Protein AF-A0A1I1DJ93-F1 (afdb_monomer)

Sequence (63 aa):
MTAHQGHRYQLGIVDVLALSSGPRPRVARIDLTQPWPLGRPFHVNAEQLKLQPMRYFGGEVRS

Structure (mmCIF, N/CA/C/O backbone):
data_AF-A0A1I1DJ93-F1
#
_entry.id   AF-A0A1I1DJ93-F1
#
loop_
_atom_site.group_PDB
_atom_site.id
_atom_site.type_symbol
_atom_site.label_atom_id
_atom_site.label_alt_id
_atom_si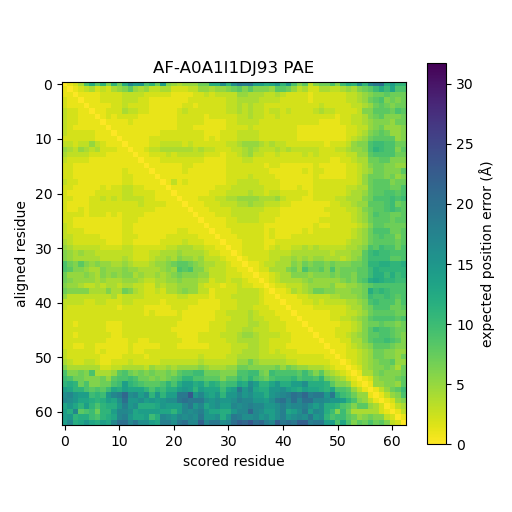te.label_comp_id
_atom_site.label_asym_id
_atom_site.label_entity_id
_atom_site.label_seq_id
_atom_site.pdbx_PDB_ins_code
_atom_site.Cartn_x
_atom_site.Cartn_y
_atom_site.Cartn_z
_atom_site.occupancy
_atom_site.B_iso_or_equiv
_atom_site.auth_seq_id
_atom_site.auth_comp_id
_atom_site.auth_asym_id
_atom_site.auth_atom_id
_atom_site.pdbx_PDB_model_num
ATOM 1 N N . MET A 1 1 ? -13.330 1.913 7.676 1.00 81.44 1 MET A N 1
ATOM 2 C CA . MET A 1 1 ? -11.848 1.840 7.786 1.00 81.44 1 MET A CA 1
ATOM 3 C C . MET A 1 1 ? -11.227 2.987 6.992 1.00 81.44 1 MET A C 1
ATOM 5 O O . MET A 1 1 ? -11.822 3.386 5.999 1.00 81.44 1 MET A O 1
ATOM 9 N N . THR A 1 2 ? -10.058 3.501 7.390 1.00 91.69 2 THR A N 1
ATOM 10 C CA . THR A 1 2 ? -9.313 4.527 6.632 1.00 91.69 2 THR A CA 1
ATOM 11 C C . THR A 1 2 ? -7.960 3.962 6.220 1.00 91.69 2 THR A C 1
ATOM 13 O O . THR A 1 2 ? -7.260 3.393 7.052 1.00 91.69 2 THR A O 1
ATOM 16 N N . ALA A 1 3 ? -7.589 4.103 4.947 1.00 94.12 3 ALA A N 1
ATOM 17 C CA . ALA A 1 3 ? -6.249 3.751 4.492 1.00 94.12 3 ALA A CA 1
ATOM 18 C C . ALA A 1 3 ? -5.271 4.900 4.758 1.00 94.12 3 ALA A C 1
ATOM 20 O O . ALA A 1 3 ? -5.640 6.076 4.688 1.00 94.12 3 ALA A O 1
ATOM 21 N N . HIS A 1 4 ? -4.019 4.550 5.018 1.00 94.62 4 HIS A N 1
ATOM 22 C CA . HIS A 1 4 ? -2.930 5.468 5.297 1.00 94.62 4 HIS A CA 1
ATOM 23 C C . HIS A 1 4 ? -1.937 5.435 4.140 1.00 94.62 4 HIS A C 1
ATOM 25 O O . HIS A 1 4 ? -1.470 4.374 3.728 1.00 94.62 4 HIS A O 1
ATOM 31 N N . GLN A 1 5 ? -1.597 6.609 3.618 1.00 94.88 5 GLN A N 1
ATOM 32 C CA . 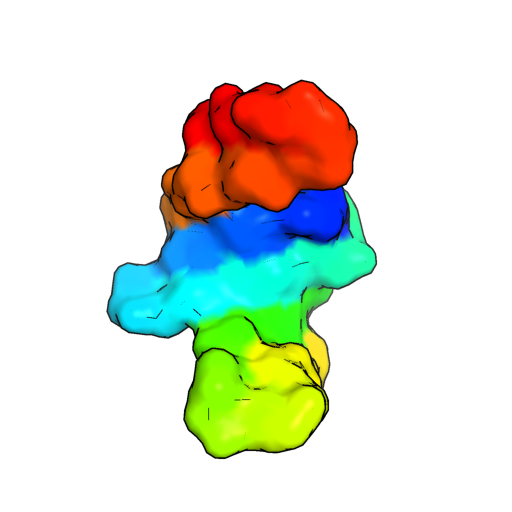GLN A 1 5 ? -0.567 6.752 2.598 1.00 94.88 5 GLN A CA 1
ATOM 33 C C . GLN A 1 5 ? 0.756 6.106 3.040 1.00 94.88 5 GLN A C 1
ATOM 35 O O . GLN A 1 5 ? 1.102 6.096 4.222 1.00 94.88 5 GLN A O 1
ATOM 40 N N . GLY A 1 6 ? 1.492 5.556 2.075 1.00 92.88 6 GLY A N 1
ATOM 41 C CA . GLY A 1 6 ? 2.793 4.925 2.286 1.00 92.88 6 GLY A CA 1
ATOM 42 C C . GLY A 1 6 ? 2.725 3.526 2.899 1.00 92.88 6 GLY A C 1
ATOM 43 O O . GLY A 1 6 ? 3.759 2.873 2.994 1.00 92.88 6 GLY A O 1
ATOM 44 N N . HIS A 1 7 ? 1.536 3.047 3.276 1.00 94.12 7 HIS A N 1
ATOM 45 C CA . HIS A 1 7 ? 1.352 1.706 3.819 1.00 94.12 7 HIS A CA 1
ATOM 46 C C . HIS A 1 7 ? 1.046 0.701 2.705 1.00 94.12 7 HIS A C 1
ATOM 48 O O . HIS A 1 7 ? 0.378 1.018 1.711 1.00 94.12 7 HIS A O 1
ATOM 54 N N . ARG A 1 8 ? 1.523 -0.533 2.894 1.00 95.00 8 ARG A N 1
ATOM 55 C CA . ARG A 1 8 ? 1.176 -1.678 2.051 1.00 95.00 8 ARG A CA 1
ATOM 56 C C . ARG A 1 8 ? -0.115 -2.307 2.542 1.00 95.00 8 ARG A C 1
ATOM 58 O O . ARG A 1 8 ? -0.314 -2.521 3.735 1.00 95.00 8 ARG A O 1
ATOM 65 N N . TYR A 1 9 ? -0.957 -2.660 1.591 1.00 96.31 9 TYR A N 1
ATOM 66 C CA . TYR A 1 9 ? -2.201 -3.366 1.816 1.00 96.31 9 TYR A CA 1
ATOM 67 C C . TYR A 1 9 ? -2.301 -4.555 0.870 1.00 96.31 9 TYR A C 1
ATOM 69 O O . TYR A 1 9 ? -1.673 -4.576 -0.183 1.00 96.31 9 TYR A O 1
ATOM 77 N N . GLN A 1 10 ? -3.144 -5.512 1.222 1.00 97.12 10 GLN A N 1
ATOM 78 C CA . GLN A 1 10 ? -3.586 -6.574 0.337 1.00 97.12 10 GLN A CA 1
ATOM 79 C C . GLN A 1 10 ? -4.991 -6.234 -0.172 1.00 97.12 10 GLN A C 1
ATOM 81 O O . GLN A 1 10 ? -5.879 -5.915 0.620 1.00 97.12 10 GLN A O 1
ATOM 86 N N . LEU A 1 11 ? -5.180 -6.296 -1.489 1.00 96.44 11 LEU A N 1
ATOM 87 C CA . LEU A 1 11 ? -6.463 -6.158 -2.175 1.00 96.44 11 LEU A CA 1
ATOM 88 C C . LEU A 1 11 ? -6.783 -7.493 -2.854 1.00 96.44 11 LEU A C 1
ATOM 90 O O . LEU A 1 11 ? -6.217 -7.823 -3.896 1.00 96.44 11 LEU A O 1
ATOM 94 N N . GLY A 1 12 ? -7.664 -8.291 -2.253 1.00 94.38 12 GLY A N 1
ATOM 95 C CA . GLY A 1 12 ? -7.869 -9.674 -2.691 1.00 94.38 12 GLY A CA 1
ATOM 96 C C . GLY A 1 12 ? -6.579 -10.487 -2.546 1.00 94.38 12 GLY A C 1
ATOM 97 O O . GLY A 1 12 ? -6.143 -10.741 -1.429 1.00 94.38 12 GLY A O 1
ATOM 98 N N . ILE A 1 13 ? -5.961 -10.875 -3.666 1.00 93.38 13 ILE A N 1
ATOM 99 C CA . ILE A 1 13 ? -4.701 -11.646 -3.692 1.00 93.38 13 ILE A CA 1
ATOM 100 C C . ILE A 1 13 ? -3.465 -10.813 -4.054 1.00 93.38 13 ILE A C 1
ATOM 102 O O . ILE A 1 13 ? -2.367 -11.357 -4.103 1.00 93.38 13 ILE A O 1
ATOM 106 N N . VAL A 1 14 ? -3.625 -9.521 -4.352 1.00 94.56 14 VAL A N 1
ATOM 107 C CA . VAL A 1 14 ? -2.513 -8.668 -4.794 1.00 94.56 14 VAL A CA 1
ATOM 108 C C . VAL A 1 14 ? -2.090 -7.697 -3.702 1.00 94.56 14 VAL A C 1
ATOM 110 O O . VAL A 1 14 ? -2.932 -7.114 -3.020 1.00 94.56 14 VAL A O 1
ATOM 113 N N . ASP A 1 15 ? -0.784 -7.477 -3.586 1.00 95.69 15 ASP A N 1
ATOM 114 C CA . ASP A 1 15 ? -0.240 -6.404 -2.763 1.00 95.69 15 ASP A CA 1
ATOM 115 C C . ASP A 1 15 ? -0.358 -5.062 -3.497 1.00 95.69 15 ASP A C 1
ATOM 117 O O . ASP A 1 15 ? -0.088 -4.940 -4.698 1.00 95.69 15 ASP A O 1
ATOM 121 N N . VAL A 1 16 ? -0.761 -4.032 -2.760 1.00 96.81 16 VAL A N 1
ATOM 122 C CA . VAL A 1 16 ? -0.874 -2.654 -3.233 1.00 96.81 16 VAL A CA 1
ATOM 123 C C . VAL A 1 16 ? -0.224 -1.693 -2.241 1.00 96.81 16 VAL A C 1
ATOM 125 O O . VAL A 1 16 ? -0.229 -1.921 -1.034 1.00 96.81 16 VAL A O 1
ATOM 128 N N . LEU A 1 17 ? 0.312 -0.586 -2.743 1.00 96.44 17 LEU A N 1
ATOM 129 C CA . LEU A 1 17 ? 0.797 0.532 -1.941 1.00 96.44 17 LEU A CA 1
ATOM 130 C C . LEU A 1 17 ? -0.228 1.666 -1.987 1.00 96.44 17 LEU A C 1
ATOM 132 O O . LEU A 1 17 ? -0.652 2.072 -3.074 1.00 96.44 17 LEU A O 1
ATOM 136 N N . ALA A 1 18 ? -0.609 2.203 -0.830 1.00 97.06 18 ALA A N 1
ATOM 137 C CA . ALA A 1 18 ? -1.456 3.388 -0.771 1.00 97.06 18 ALA A CA 1
ATOM 138 C C . ALA A 1 18 ? -0.653 4.652 -1.103 1.00 97.06 18 ALA A C 1
ATOM 140 O O . ALA A 1 18 ? 0.303 5.007 -0.417 1.00 97.06 18 ALA A O 1
ATOM 141 N N . LEU A 1 19 ? -1.070 5.357 -2.151 1.00 97.00 19 LEU A N 1
ATOM 142 C CA . LEU A 1 19 ? -0.470 6.615 -2.599 1.00 97.00 19 LEU A CA 1
ATOM 143 C C . LEU A 1 19 ? -1.165 7.844 -2.001 1.00 97.00 19 LEU A C 1
ATOM 145 O O . LEU A 1 19 ? -0.621 8.941 -2.068 1.00 97.00 19 LEU A O 1
ATOM 149 N N . SER A 1 20 ? -2.351 7.671 -1.418 1.00 97.69 20 SER A N 1
ATOM 150 C CA . SER A 1 20 ? -3.060 8.695 -0.651 1.00 97.69 20 SER A CA 1
ATOM 151 C C . SER A 1 20 ? -3.789 8.068 0.538 1.00 97.69 20 SER A C 1
ATOM 153 O O . SER A 1 20 ? -4.101 6.876 0.525 1.00 97.69 20 SER A O 1
ATOM 155 N N . SER A 1 21 ? -4.084 8.874 1.556 1.00 97.25 21 SER A N 1
ATOM 156 C CA . SER A 1 21 ? -4.916 8.464 2.692 1.00 97.25 21 SER A CA 1
ATOM 157 C C . SER A 1 21 ? -6.406 8.658 2.388 1.00 97.25 21 SER A C 1
ATOM 159 O O . SER A 1 21 ? -6.767 9.463 1.529 1.00 97.25 21 SER A O 1
ATOM 161 N N . GLY A 1 22 ? -7.280 7.956 3.113 1.00 96.56 22 GLY A N 1
ATOM 162 C CA . GLY A 1 22 ? -8.727 8.202 3.093 1.00 96.56 22 GLY A CA 1
ATOM 163 C C . GLY A 1 22 ? -9.595 6.948 2.941 1.00 96.56 22 GLY A C 1
ATOM 164 O O . GLY A 1 22 ? -9.079 5.829 2.933 1.00 96.56 22 GLY A O 1
ATOM 165 N N . PRO A 1 23 ? -10.926 7.124 2.824 1.00 97.06 23 PRO A N 1
ATOM 166 C CA . PRO A 1 23 ? -11.879 6.027 2.639 1.00 97.06 23 PRO A CA 1
ATOM 167 C C . PRO A 1 23 ? -11.888 5.475 1.205 1.00 97.06 23 PRO A C 1
ATOM 169 O O . PRO A 1 23 ? -12.304 4.340 0.988 1.00 97.06 23 PRO A O 1
ATOM 172 N N . ARG A 1 24 ? -11.421 6.260 0.224 1.00 97.69 24 ARG A N 1
ATOM 173 C CA . ARG A 1 24 ? -11.244 5.840 -1.175 1.00 97.69 24 ARG A CA 1
ATOM 174 C C . ARG A 1 24 ? -9.827 6.163 -1.662 1.00 97.69 24 ARG A C 1
ATOM 176 O O . ARG A 1 24 ? -9.661 7.084 -2.463 1.00 97.69 24 ARG A O 1
ATOM 183 N N . PRO A 1 25 ? -8.789 5.508 -1.113 1.00 97.75 25 PRO A N 1
ATOM 184 C CA . PRO A 1 25 ? -7.408 5.844 -1.428 1.00 97.75 25 PRO A CA 1
ATOM 185 C C . PRO A 1 25 ? -7.083 5.554 -2.893 1.00 97.75 25 PRO A C 1
ATOM 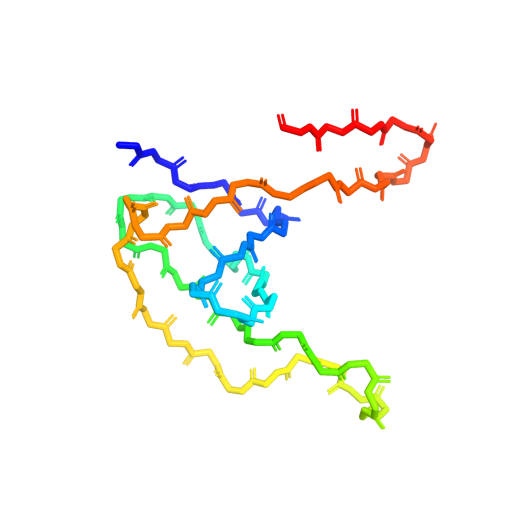187 O O . PRO A 1 25 ? -7.601 4.614 -3.504 1.00 97.75 25 PRO A O 1
ATOM 190 N N . ARG A 1 26 ? -6.151 6.334 -3.434 1.00 98.19 26 ARG A N 1
ATOM 191 C CA . ARG A 1 26 ? -5.433 5.977 -4.651 1.00 98.19 26 ARG A CA 1
ATOM 192 C C . ARG A 1 26 ? -4.345 4.974 -4.281 1.00 98.19 26 ARG A C 1
ATOM 194 O O . ARG A 1 26 ? -3.539 5.243 -3.394 1.00 98.19 26 ARG A O 1
ATOM 201 N N . VAL A 1 27 ? -4.307 3.837 -4.958 1.00 97.69 27 VAL A N 1
ATOM 202 C CA . VAL A 1 27 ? -3.360 2.743 -4.717 1.00 97.69 27 VAL A CA 1
ATOM 203 C C . VAL A 1 27 ? -2.640 2.360 -6.007 1.00 97.69 27 VAL A C 1
ATOM 205 O O . VAL A 1 27 ? -3.143 2.615 -7.100 1.00 97.69 27 VAL A O 1
ATOM 208 N N . ALA A 1 28 ? -1.473 1.734 -5.891 1.00 97.56 28 ALA A N 1
ATOM 209 C CA . ALA A 1 28 ? -0.764 1.106 -7.005 1.00 97.56 28 ALA A CA 1
ATOM 210 C C . ALA A 1 28 ? -0.438 -0.347 -6.658 1.00 97.56 28 ALA A C 1
ATOM 212 O O . ALA A 1 28 ? -0.033 -0.629 -5.533 1.00 97.56 28 ALA A O 1
ATOM 213 N N . ARG A 1 29 ? -0.601 -1.268 -7.614 1.00 96.50 29 ARG A N 1
ATOM 214 C CA . ARG A 1 29 ? -0.158 -2.660 -7.438 1.00 96.50 29 ARG A CA 1
ATOM 215 C C . ARG A 1 29 ? 1.357 -2.717 -7.304 1.00 96.50 29 ARG A C 1
ATOM 217 O O . ARG A 1 29 ? 2.053 -2.012 -8.035 1.00 96.50 29 ARG A O 1
ATOM 224 N N . ILE A 1 30 ? 1.816 -3.571 -6.397 1.00 94.69 30 ILE A N 1
ATOM 225 C CA . ILE A 1 30 ? 3.225 -3.893 -6.209 1.00 94.69 30 ILE A CA 1
ATOM 226 C C . ILE A 1 30 ? 3.524 -5.155 -7.022 1.00 94.69 30 ILE A C 1
ATOM 228 O O . ILE A 1 30 ? 2.954 -6.213 -6.763 1.00 94.69 30 ILE A O 1
ATOM 232 N N . ASP A 1 31 ? 4.408 -5.033 -8.004 1.00 91.94 31 ASP A N 1
ATOM 233 C CA . ASP A 1 31 ? 4.933 -6.131 -8.810 1.00 91.94 31 ASP A CA 1
ATOM 234 C C . ASP A 1 31 ? 6.461 -6.141 -8.716 1.00 91.94 31 ASP A C 1
A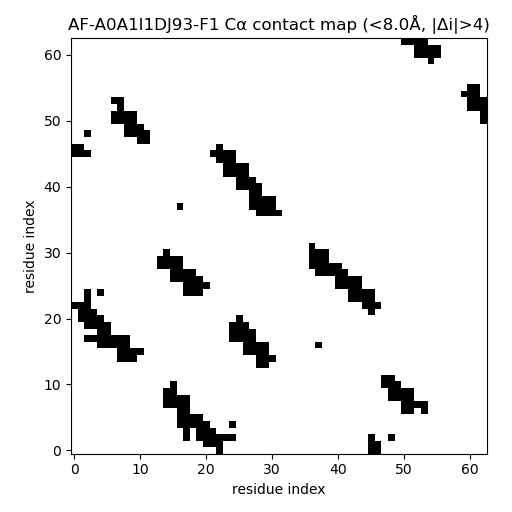TOM 236 O O . ASP A 1 31 ? 7.158 -5.413 -9.419 1.00 91.94 31 ASP A O 1
ATOM 240 N N . LEU A 1 32 ? 6.987 -6.976 -7.821 1.00 89.75 32 LEU A N 1
ATOM 241 C CA . LEU A 1 32 ? 8.425 -7.074 -7.558 1.00 89.75 32 LEU A CA 1
ATOM 242 C C . LEU A 1 32 ? 9.219 -7.712 -8.710 1.00 89.75 32 LEU A C 1
ATOM 244 O O . LEU A 1 32 ? 10.442 -7.777 -8.629 1.00 89.75 32 LEU A O 1
ATOM 248 N N . THR A 1 33 ? 8.553 -8.186 -9.768 1.00 91.19 33 THR A N 1
ATOM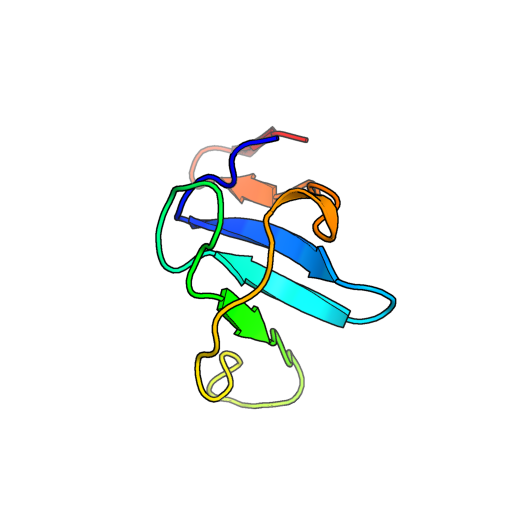 249 C CA . THR A 1 33 ? 9.224 -8.725 -10.961 1.00 91.19 33 THR A CA 1
ATOM 250 C C . THR A 1 33 ? 9.665 -7.631 -11.937 1.00 91.19 33 THR A C 1
ATOM 252 O O . THR A 1 33 ? 10.473 -7.892 -12.826 1.00 91.19 33 THR A O 1
ATOM 255 N N . GLN A 1 34 ? 9.167 -6.401 -11.772 1.00 88.81 34 GLN A N 1
ATOM 256 C CA . GLN A 1 34 ? 9.490 -5.261 -12.628 1.00 88.81 34 GLN A CA 1
ATOM 257 C C . GLN A 1 34 ? 10.622 -4.411 -12.026 1.00 88.81 34 GLN A C 1
ATOM 259 O O . GLN A 1 34 ? 10.649 -4.211 -10.810 1.00 88.81 34 GLN A O 1
ATOM 264 N N . PRO A 1 35 ? 11.500 -3.803 -12.853 1.00 88.94 35 PRO A N 1
ATOM 265 C CA . PRO A 1 35 ? 12.491 -2.830 -12.379 1.00 88.94 35 PRO A CA 1
ATOM 266 C C . PRO A 1 35 ? 11.858 -1.638 -11.645 1.00 88.94 35 PRO A C 1
ATOM 268 O O . PRO A 1 35 ? 12.440 -1.088 -10.714 1.00 88.94 35 PRO A O 1
ATOM 271 N N . TRP A 1 36 ? 10.644 -1.262 -12.058 1.00 88.31 36 TRP A N 1
ATOM 272 C CA . TRP A 1 36 ? 9.818 -0.237 -11.427 1.00 88.31 36 TRP A CA 1
ATOM 273 C C . TRP A 1 36 ? 8.554 -0.906 -10.877 1.00 88.31 36 TRP A C 1
ATOM 275 O O . TRP A 1 36 ? 7.582 -1.076 -11.614 1.00 88.31 36 TRP A O 1
ATOM 285 N N . PRO A 1 37 ? 8.544 -1.315 -9.598 1.00 88.25 37 PRO A N 1
ATOM 286 C CA . PRO A 1 37 ? 7.567 -2.275 -9.091 1.00 88.25 37 PRO A CA 1
ATOM 287 C C . PRO A 1 37 ? 6.172 -1.690 -8.845 1.00 88.25 37 PRO A C 1
ATOM 289 O O . PRO A 1 37 ? 5.292 -2.395 -8.362 1.00 88.25 37 PRO A O 1
ATOM 292 N N . LEU A 1 38 ? 5.946 -0.405 -9.132 1.00 92.56 38 LEU A N 1
ATOM 293 C CA . LEU A 1 38 ? 4.655 0.250 -8.935 1.00 92.56 38 LEU A CA 1
ATOM 294 C C . LEU A 1 38 ? 3.925 0.406 -10.269 1.00 92.56 38 LEU A C 1
ATOM 296 O O . LEU A 1 38 ? 4.337 1.173 -11.137 1.00 92.56 38 LEU A O 1
ATOM 300 N N . GLY A 1 39 ? 2.805 -0.307 -10.404 1.00 90.75 39 GLY A N 1
ATOM 301 C CA . GLY A 1 39 ? 1.935 -0.219 -11.576 1.00 90.75 39 GLY A CA 1
ATOM 302 C C . GLY A 1 39 ? 1.119 1.079 -11.650 1.00 90.75 39 GLY A C 1
ATOM 303 O O . GLY A 1 39 ? 1.193 1.956 -10.785 1.00 90.75 39 GLY A O 1
ATOM 304 N N . ARG A 1 40 ? 0.271 1.190 -12.685 1.00 93.94 40 ARG A N 1
ATOM 305 C CA . ARG A 1 40 ? -0.609 2.356 -12.873 1.00 93.94 40 ARG A CA 1
ATOM 306 C C . ARG A 1 40 ? -1.557 2.523 -11.671 1.00 93.94 40 ARG A C 1
ATOM 308 O O . ARG A 1 40 ? -2.252 1.568 -11.323 1.00 93.94 40 ARG A O 1
ATOM 315 N N . PRO A 1 41 ? -1.649 3.723 -11.075 1.00 96.69 41 PRO A N 1
ATOM 316 C CA . PRO A 1 41 ? -2.522 3.938 -9.927 1.00 96.69 41 PRO A CA 1
ATOM 317 C C . PRO A 1 41 ? -4.021 3.917 -10.247 1.00 96.69 41 PRO A C 1
ATOM 319 O O . PRO A 1 41 ? -4.436 4.395 -11.304 1.00 96.69 41 PRO A O 1
ATOM 322 N N . PHE A 1 42 ? -4.832 3.461 -9.293 1.00 97.56 42 PHE A N 1
ATOM 323 C CA . PHE A 1 42 ? -6.298 3.413 -9.359 1.00 97.56 42 PHE A CA 1
ATOM 324 C C . PHE A 1 42 ? -6.925 3.642 -7.973 1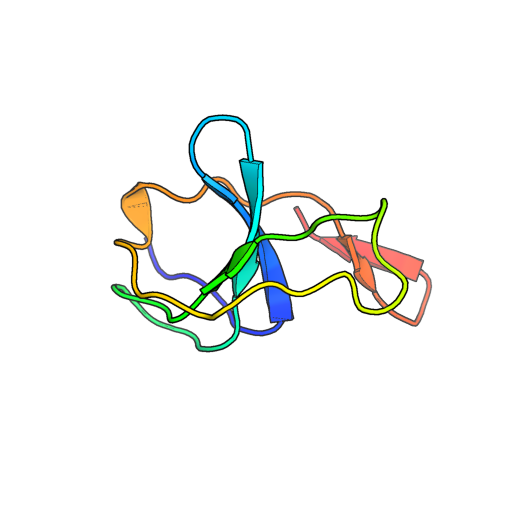.00 97.56 42 PHE A C 1
ATOM 326 O O . PHE A 1 42 ? -6.228 3.595 -6.965 1.00 97.56 42 PHE A O 1
ATOM 333 N N . HIS A 1 43 ? -8.228 3.929 -7.911 1.00 98.06 43 HIS A N 1
ATOM 334 C CA . HIS A 1 43 ? -8.945 4.123 -6.643 1.00 98.06 43 HIS A CA 1
ATOM 335 C C . HIS A 1 43 ? -9.640 2.836 -6.200 1.00 98.06 43 HIS A C 1
ATOM 337 O O . HIS A 1 43 ? -10.170 2.099 -7.031 1.00 98.06 43 HIS A O 1
ATOM 343 N N . VAL A 1 44 ? -9.678 2.601 -4.891 1.00 97.25 44 VAL A N 1
ATOM 344 C CA . VAL A 1 44 ? -10.375 1.467 -4.257 1.00 97.25 44 VAL A CA 1
ATOM 345 C C . VAL A 1 44 ? -11.086 1.933 -2.998 1.00 97.25 44 VAL A C 1
ATOM 347 O O . VAL A 1 44 ? -10.741 2.987 -2.473 1.00 97.25 44 VAL A O 1
ATOM 350 N N . ASN A 1 45 ? -12.050 1.169 -2.486 1.00 97.69 45 ASN A N 1
ATOM 351 C CA . ASN A 1 45 ? -12.614 1.454 -1.167 1.00 97.69 45 ASN A CA 1
ATOM 352 C C . ASN A 1 45 ? -11.686 0.880 -0.087 1.00 97.69 45 ASN A C 1
ATOM 354 O O . ASN A 1 45 ? -11.264 -0.271 -0.177 1.00 97.69 45 ASN A O 1
ATOM 358 N N . ALA A 1 46 ? -11.382 1.664 0.949 1.00 96.88 46 ALA A N 1
ATOM 359 C CA . ALA A 1 46 ? -10.445 1.275 2.006 1.00 96.88 46 ALA A CA 1
ATOM 360 C C . ALA A 1 46 ? -10.884 0.019 2.775 1.00 96.88 46 ALA A C 1
ATOM 362 O O . ALA A 1 46 ? -10.048 -0.697 3.305 1.00 96.88 46 ALA A O 1
ATOM 363 N N . GLU A 1 47 ? -12.181 -0.282 2.805 1.00 97.19 47 GLU A N 1
ATOM 364 C CA . GLU A 1 47 ? -12.733 -1.487 3.442 1.00 97.19 47 GLU A CA 1
ATOM 365 C C . GLU A 1 47 ? -12.352 -2.786 2.721 1.00 97.19 47 GLU A C 1
ATOM 367 O O . GLU A 1 47 ? -12.426 -3.862 3.302 1.00 97.19 47 GLU A O 1
ATOM 372 N N . GLN A 1 48 ? -11.914 -2.692 1.463 1.00 96.38 48 GLN A N 1
ATOM 373 C CA . GLN A 1 48 ? -11.423 -3.832 0.686 1.00 96.38 48 GLN A CA 1
ATOM 374 C C . GLN A 1 48 ? -9.933 -4.107 0.936 1.00 96.38 48 GLN A C 1
ATOM 376 O O . GLN A 1 48 ? -9.389 -5.069 0.394 1.00 96.38 48 GLN A O 1
ATOM 381 N N . LEU A 1 49 ? -9.261 -3.240 1.699 1.00 96.62 49 LEU A N 1
ATOM 382 C CA . LEU A 1 49 ? -7.830 -3.302 1.948 1.00 96.62 49 LEU A CA 1
ATOM 383 C C . LEU A 1 49 ? -7.549 -3.952 3.297 1.00 96.62 49 LEU A C 1
ATOM 385 O O . LEU A 1 49 ? -8.049 -3.519 4.331 1.00 96.62 49 LEU A O 1
ATOM 389 N N . LYS A 1 50 ? -6.667 -4.949 3.298 1.00 96.00 50 LYS A N 1
ATOM 390 C CA . LYS A 1 50 ? -6.127 -5.538 4.524 1.00 96.00 50 LYS A CA 1
ATOM 391 C C . LYS A 1 50 ? -4.718 -5.017 4.758 1.00 96.00 50 LYS A C 1
ATOM 393 O O . LYS A 1 50 ? -3.864 -5.203 3.894 1.00 96.00 50 LYS A O 1
ATOM 398 N N . LEU A 1 51 ? -4.479 -4.352 5.888 1.00 94.38 51 LEU A N 1
ATOM 399 C CA . LEU A 1 51 ? -3.156 -3.818 6.224 1.00 94.38 51 LEU A CA 1
ATOM 400 C C . LEU A 1 51 ? -2.128 -4.958 6.255 1.00 94.38 51 LEU A C 1
ATOM 402 O O . LEU A 1 51 ? -2.407 -6.041 6.774 1.00 94.38 51 LEU A O 1
ATOM 406 N N . GLN A 1 52 ? -0.981 -4.735 5.615 1.00 92.94 52 GLN A N 1
ATOM 407 C CA . GLN A 1 52 ? 0.120 -5.688 5.571 1.00 92.94 52 GLN A CA 1
ATOM 408 C C . GLN A 1 52 ? 1.317 -5.124 6.331 1.00 92.94 52 GLN A C 1
ATOM 410 O O . GLN A 1 52 ? 1.611 -3.932 6.202 1.00 92.94 52 GLN A O 1
ATOM 415 N N . PRO A 1 53 ? 2.070 -5.975 7.048 1.00 86.88 53 PRO A N 1
ATOM 416 C CA . PRO A 1 53 ? 3.275 -5.538 7.721 1.00 86.88 53 PRO A CA 1
ATOM 417 C C . PRO A 1 53 ? 4.278 -4.974 6.713 1.00 86.88 53 PRO A C 1
ATOM 419 O O . PRO A 1 53 ? 4.554 -5.575 5.665 1.00 86.88 53 PRO A O 1
ATOM 422 N N . MET A 1 54 ? 4.842 -3.820 7.053 1.00 81.69 54 MET A N 1
ATOM 423 C CA . MET A 1 54 ? 5.958 -3.199 6.345 1.00 8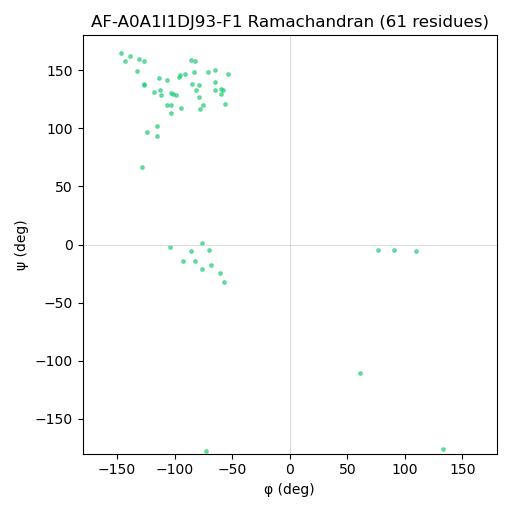1.69 54 MET A CA 1
ATOM 424 C C . MET A 1 54 ? 7.071 -2.890 7.332 1.00 81.69 54 MET A C 1
ATOM 426 O O . MET A 1 54 ? 6.811 -2.381 8.420 1.00 81.69 54 MET A O 1
ATOM 430 N N . ARG A 1 55 ? 8.312 -3.172 6.924 1.00 74.44 55 ARG A N 1
ATOM 431 C CA . ARG A 1 55 ? 9.495 -2.629 7.592 1.00 74.44 55 ARG A CA 1
ATOM 432 C C . ARG A 1 55 ? 9.666 -1.190 7.136 1.00 74.44 55 ARG A C 1
ATOM 434 O O . ARG A 1 55 ? 9.884 -0.945 5.951 1.00 74.44 55 ARG A O 1
ATOM 441 N N . TYR A 1 56 ? 9.564 -0.261 8.070 1.00 68.19 56 TYR A N 1
ATOM 442 C CA . TYR A 1 56 ? 9.910 1.131 7.836 1.00 68.19 56 TYR A CA 1
ATOM 443 C C . TYR A 1 56 ? 11.420 1.324 7.981 1.00 68.19 56 TYR A C 1
ATOM 445 O O . TYR A 1 56 ? 12.116 0.531 8.626 1.00 68.19 56 TYR A O 1
ATOM 453 N N . PHE A 1 57 ? 11.939 2.390 7.374 1.00 54.44 57 PHE A N 1
ATOM 454 C CA . PHE A 1 57 ? 13.310 2.828 7.620 1.00 54.44 57 PHE A CA 1
ATOM 455 C C . PHE A 1 57 ? 13.483 3.078 9.127 1.00 54.44 57 PHE A C 1
ATOM 457 O O . PHE A 1 57 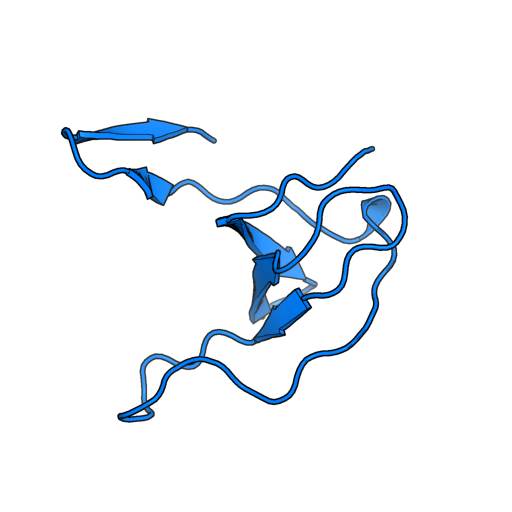? 12.725 3.844 9.713 1.00 54.44 57 PHE A O 1
ATOM 464 N N . GLY A 1 58 ? 14.428 2.369 9.754 1.00 60.34 58 GLY A N 1
ATOM 465 C CA . GLY A 1 58 ? 14.606 2.334 11.215 1.00 60.34 58 GLY A CA 1
ATOM 466 C C . GLY A 1 58 ? 14.233 1.004 11.887 1.00 60.34 58 GLY A C 1
ATOM 467 O O . GLY A 1 58 ? 14.497 0.837 13.070 1.00 60.34 58 GLY A O 1
ATOM 468 N N . GLY A 1 59 ? 13.675 0.035 11.149 1.00 61.31 59 GLY A N 1
ATOM 469 C CA . GLY A 1 59 ? 13.426 -1.327 11.646 1.00 61.31 59 GLY A CA 1
ATOM 470 C C . GLY A 1 59 ? 12.059 -1.549 12.304 1.00 61.31 59 GLY A C 1
ATOM 471 O O . GLY A 1 59 ? 11.724 -2.693 12.608 1.00 61.31 59 GLY A O 1
ATOM 472 N N . GLU A 1 60 ? 11.241 -0.504 12.469 1.00 65.50 60 GLU A N 1
ATOM 473 C CA . GLU A 1 60 ? 9.863 -0.649 12.950 1.00 65.50 60 GLU A CA 1
ATOM 474 C C . GLU A 1 60 ? 9.010 -1.442 11.950 1.00 65.50 60 GLU A C 1
ATOM 476 O O . GLU A 1 60 ? 9.000 -1.156 10.749 1.00 65.50 60 GLU A O 1
ATOM 481 N N . VAL A 1 61 ? 8.258 -2.421 12.456 1.00 68.88 61 VAL A N 1
ATOM 482 C CA . VAL A 1 61 ? 7.222 -3.135 11.702 1.00 68.88 61 VAL A CA 1
ATOM 483 C C . VAL A 1 61 ? 5.866 -2.653 12.201 1.00 68.88 61 VAL A C 1
ATOM 485 O O . VAL A 1 61 ? 5.563 -2.820 13.380 1.00 68.88 61 VAL A O 1
ATOM 488 N N . ARG A 1 62 ? 5.043 -2.071 11.320 1.00 62.47 62 ARG A N 1
ATOM 489 C CA . ARG A 1 62 ? 3.637 -1.752 11.634 1.00 62.47 62 ARG A CA 1
ATOM 490 C C . ARG A 1 62 ? 2.715 -2.625 10.798 1.00 62.47 62 ARG A C 1
ATOM 492 O O . ARG A 1 62 ? 2.949 -2.763 9.596 1.00 62.47 62 ARG A O 1
ATOM 499 N N . SER A 1 63 ? 1.721 -3.210 11.458 1.00 58.59 63 SER A N 1
ATOM 500 C CA . SER A 1 63 ? 0.723 -4.148 10.929 1.00 58.59 63 SER A CA 1
ATOM 501 C C . SER A 1 63 ? -0.691 -3.646 11.133 1.00 58.59 63 SER A C 1
ATOM 503 O O . SER A 1 63 ? -0.886 -2.873 12.097 1.00 58.59 63 SER A O 1
#

Secondary structure (DSSP, 8-state):
--B-TT-EEEETTEEEEESS-BSS-EEEEB-TTSSS-B---EE--GGGEEE--EEPTTS-EE-

Radius of gyration: 11.23 Å; Cα contacts (8 Å, |Δi|>4): 140; chains: 1; bounding box: 27×20×26 Å

Solvent-accessible surface area (backbone atoms only — not comparable to full-atom v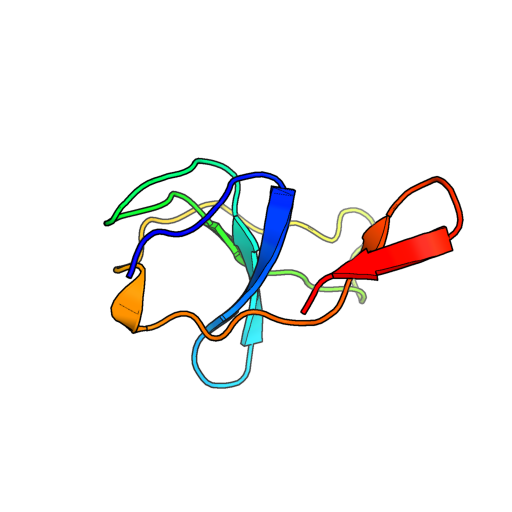alues): 3546 Å² total; per-residue (Å²): 104,72,37,53,49,80,38,42,24,32,48,86,94,42,47,28,37,25,76,31,56,34,55,61,18,39,30,22,43,58,40,87,90,44,98,69,34,65,50,81,71,47,76,46,57,23,77,59,45,43,74,36,71,43,77,43,96,89,71,53,71,54,105

Mean predicted aligned error: 4.5 Å

Nearest PDB structures (foldseek):
  1i1j-assembly2_B  TM=7.367E-01  e=2.422E+00  Homo sapiens
  3me9-assembly1_B  TM=6.512E-01  e=4.753E+00  Homo sapiens
  3cpf-assembly2_B  TM=4.973E-01  e=5.625E+00  Homo sapiens
  3ge2-assembly1_A-2  TM=4.361E-01  e=3.589E+00  Streptococcus pneumoniae TIGR4

Foldseek 3Di:
DKDDAQFWWDQPNFIWGFNHIGQWTWIFTAQPVDPPRTHDIDTDGCVSTHTDWDQDVPRDTDD

pLDDT: mean 89.96, std 11.46, range [54.44, 98.19]